Protein AF-A0A7K2ZJA6-F1 (afdb_monomer_lite)

Foldseek 3Di:
DDDDDDDDDDPDDDFDQPPVGPVPGDPVRVVCVVPDPDDDD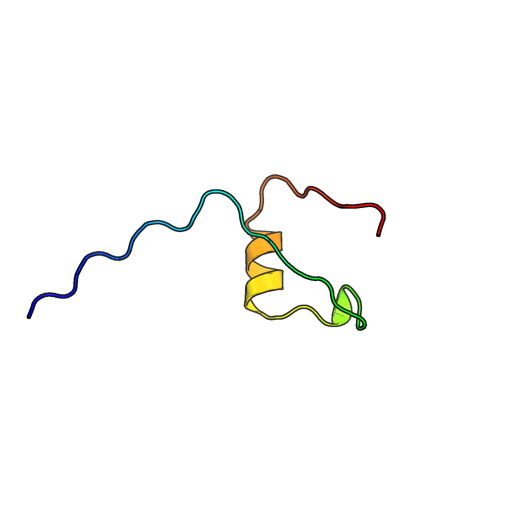DPD

pLDDT: mean 89.59, std 7.21, range [67.88, 96.31]

Secondary structure (DSSP, 8-state):
-PPPPPPPPPS-------TTTGGG--HHHHHHHHH-S-------

Sequence (44 aa):
MSPSPALPPPPVSVVGIGADGWSGLSGGAREALREAEVVIGGAR

Radius of gyration: 14.04 Å; chains: 1; bounding box: 25×23×41 Å

Structure (mmCIF, N/CA/C/O backbone):
data_AF-A0A7K2ZJA6-F1
#
_entry.id   AF-A0A7K2ZJA6-F1
#
loop_
_atom_site.group_PDB
_atom_site.id
_atom_site.type_symbol
_atom_site.label_atom_id
_atom_site.label_alt_id
_atom_site.label_comp_id
_atom_site.label_asym_id
_atom_site.label_entity_id
_atom_site.label_seq_id
_atom_site.pdbx_PDB_ins_code
_atom_site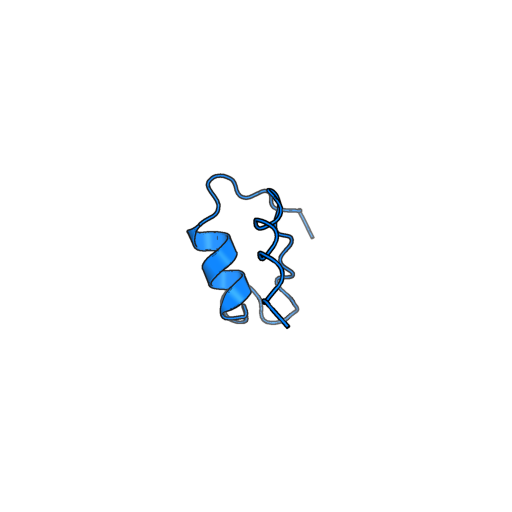.Cartn_x
_atom_site.Cartn_y
_atom_site.Cartn_z
_atom_site.occupancy
_atom_site.B_iso_or_equiv
_atom_site.auth_seq_id
_atom_site.auth_comp_id
_atom_site.auth_asym_id
_atom_site.auth_atom_id
_atom_site.pdbx_PDB_model_num
ATOM 1 N N . MET A 1 1 ? 20.411 13.177 30.319 1.00 73.62 1 MET A N 1
ATOM 2 C CA . MET A 1 1 ? 19.305 13.444 29.375 1.00 73.62 1 MET A CA 1
ATOM 3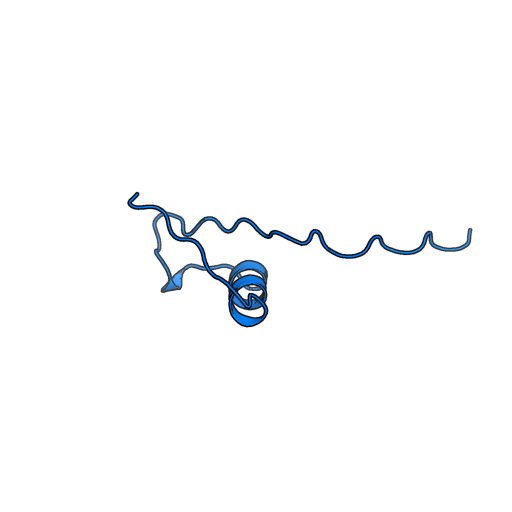 C C . MET A 1 1 ? 18.449 12.194 29.326 1.00 73.62 1 MET A C 1
ATOM 5 O O . MET A 1 1 ? 18.985 11.149 28.986 1.00 73.62 1 MET A O 1
ATOM 9 N N . SER A 1 2 ? 17.185 12.262 29.738 1.00 78.81 2 SER A N 1
ATOM 10 C CA . SER A 1 2 ? 16.265 11.131 29.564 1.00 78.81 2 SER A CA 1
ATOM 11 C C . SER A 1 2 ? 15.850 11.046 28.091 1.00 78.81 2 SER A C 1
ATOM 13 O O . SER A 1 2 ? 15.645 12.103 27.487 1.00 78.81 2 SER A O 1
ATOM 15 N N . PRO A 1 3 ? 15.751 9.848 27.487 1.00 81.56 3 PRO A N 1
ATOM 16 C CA . PRO A 1 3 ? 15.272 9.727 26.117 1.00 81.56 3 PRO A CA 1
ATOM 17 C C . PRO A 1 3 ? 13.815 10.193 26.037 1.00 81.56 3 PRO A C 1
ATOM 19 O O . PRO A 1 3 ? 13.002 9.875 26.906 1.00 81.56 3 PRO A O 1
ATOM 22 N N . SER A 1 4 ? 13.498 10.966 24.998 1.00 86.56 4 SER A N 1
ATOM 23 C CA . SER A 1 4 ? 12.114 11.336 24.702 1.00 86.56 4 SER A CA 1
ATOM 24 C C . SER A 1 4 ? 11.347 10.077 24.289 1.00 86.56 4 SER A C 1
ATOM 26 O O . SER A 1 4 ? 11.903 9.273 23.533 1.00 86.56 4 SER A O 1
ATOM 28 N N . PRO A 1 5 ? 10.101 9.876 24.754 1.00 82.50 5 PRO A N 1
ATOM 29 C CA . PRO A 1 5 ? 9.304 8.740 24.316 1.00 82.50 5 PRO A CA 1
ATOM 30 C C . PRO A 1 5 ? 9.140 8.782 22.794 1.00 82.50 5 PRO A C 1
ATOM 32 O O . PRO A 1 5 ? 8.893 9.844 22.215 1.00 82.50 5 PRO A O 1
ATOM 35 N N . ALA A 1 6 ? 9.313 7.626 22.152 1.00 81.69 6 ALA A N 1
ATOM 36 C CA . ALA A 1 6 ? 9.078 7.493 20.724 1.00 81.69 6 ALA A CA 1
ATOM 37 C C . ALA A 1 6 ? 7.588 7.707 20.432 1.00 81.69 6 ALA A C 1
ATOM 39 O O . ALA A 1 6 ? 6.726 7.180 21.140 1.00 81.69 6 ALA A O 1
ATOM 40 N N . LEU A 1 7 ? 7.292 8.493 19.397 1.00 81.19 7 LEU A N 1
ATOM 41 C CA . LEU A 1 7 ? 5.928 8.637 18.905 1.00 81.19 7 LEU A CA 1
ATOM 42 C C . LEU A 1 7 ? 5.426 7.284 18.378 1.00 81.19 7 LEU A C 1
ATOM 44 O O . LEU A 1 7 ? 6.211 6.540 17.782 1.00 81.19 7 LEU A O 1
ATOM 48 N N . PRO A 1 8 ? 4.135 6.967 18.571 1.00 79.06 8 PRO A N 1
ATOM 49 C CA . PRO A 1 8 ? 3.547 5.793 17.949 1.00 79.06 8 PRO A CA 1
ATOM 50 C C . PRO A 1 8 ? 3.653 5.897 16.417 1.00 79.06 8 PRO A C 1
ATOM 52 O O . PRO A 1 8 ? 3.655 7.008 15.873 1.00 79.06 8 PRO A O 1
ATOM 55 N N . PRO A 1 9 ? 3.753 4.757 15.713 1.00 74.12 9 PRO A N 1
ATOM 56 C CA . PRO A 1 9 ? 3.813 4.752 14.259 1.00 74.12 9 PRO A CA 1
ATOM 57 C C . PRO A 1 9 ? 2.547 5.381 13.655 1.00 74.12 9 PRO A C 1
ATOM 59 O O . PRO A 1 9 ? 1.466 5.295 14.248 1.00 74.12 9 PRO A O 1
ATOM 62 N N . PRO A 1 10 ? 2.660 6.032 12.483 1.00 80.31 10 PRO A N 1
ATOM 63 C CA . PRO A 1 10 ? 1.504 6.600 11.810 1.00 80.31 10 PRO A CA 1
ATOM 64 C C . PRO A 1 10 ? 0.513 5.486 11.440 1.00 80.31 10 PRO A C 1
ATOM 66 O O . PRO A 1 10 ? 0.936 4.385 11.086 1.00 80.31 10 PRO A O 1
ATOM 69 N N . PRO A 1 11 ? -0.801 5.768 11.445 1.00 88.69 11 PRO A N 1
ATOM 70 C CA . PRO A 1 11 ? -1.820 4.766 11.128 1.00 88.69 11 PRO A CA 1
ATOM 71 C C . PRO A 1 11 ? -1.772 4.300 9.664 1.00 88.69 11 PRO A C 1
ATOM 73 O O . PRO A 1 11 ? -2.429 3.330 9.304 1.00 88.69 11 PRO A O 1
ATOM 76 N N . VAL A 1 12 ? -1.023 4.999 8.805 1.00 93.25 12 VAL A N 1
ATOM 77 C CA . VAL A 1 12 ? -0.891 4.697 7.380 1.00 93.25 12 VAL A CA 1
ATOM 78 C C . VAL A 1 12 ? 0.585 4.629 7.015 1.00 93.25 12 VAL A C 1
ATOM 80 O O . VAL A 1 12 ? 1.332 5.584 7.231 1.00 93.25 12 VAL A O 1
ATOM 83 N N . SER A 1 13 ? 0.977 3.510 6.410 1.00 92.69 13 SER A N 1
ATOM 84 C CA . SER A 1 13 ? 2.292 3.322 5.797 1.00 92.69 13 SER A CA 1
ATOM 85 C C . SER A 1 13 ? 2.167 3.350 4.277 1.00 92.69 13 SER A C 1
ATOM 87 O O . SER A 1 13 ? 1.279 2.713 3.714 1.00 92.69 13 SER A O 1
ATOM 89 N N . VAL A 1 14 ? 3.065 4.070 3.601 1.00 93.19 14 VAL A N 1
ATOM 90 C CA . VAL A 1 14 ? 3.137 4.098 2.133 1.00 93.19 14 VAL A CA 1
ATOM 91 C C . VAL A 1 14 ? 4.394 3.364 1.690 1.00 93.19 14 VAL A C 1
ATOM 93 O O . VAL A 1 14 ? 5.504 3.755 2.044 1.00 93.19 14 VAL A O 1
ATOM 96 N N . VAL A 1 15 ? 4.214 2.307 0.899 1.00 92.94 15 VAL A N 1
ATOM 97 C CA . VAL A 1 15 ? 5.307 1.502 0.345 1.00 92.94 15 VAL A CA 1
ATOM 98 C C . VAL A 1 15 ? 5.393 1.699 -1.166 1.00 92.94 15 VAL A C 1
ATOM 100 O O . VAL A 1 15 ? 4.387 1.650 -1.871 1.00 92.94 15 VAL A O 1
ATOM 103 N N . GLY A 1 16 ? 6.602 1.929 -1.675 1.00 92.50 16 GLY A N 1
ATOM 104 C CA . GLY A 1 16 ? 6.879 1.889 -3.110 1.00 92.50 16 GLY A CA 1
ATOM 105 C C . GLY A 1 16 ? 7.303 0.482 -3.525 1.00 92.50 16 GLY A C 1
ATOM 106 O O . GLY A 1 16 ? 8.198 -0.083 -2.903 1.00 92.50 16 GLY A O 1
ATOM 107 N N . ILE A 1 17 ? 6.687 -0.074 -4.573 1.00 91.56 17 ILE A N 1
ATOM 108 C CA . ILE A 1 17 ? 7.056 -1.400 -5.108 1.00 91.56 17 ILE A CA 1
ATOM 109 C C . ILE A 1 17 ? 8.367 -1.332 -5.911 1.00 91.56 17 ILE A C 1
ATOM 111 O O . ILE A 1 17 ? 9.170 -2.258 -5.862 1.00 91.56 17 ILE A O 1
ATOM 115 N N . GLY A 1 18 ? 8.619 -0.218 -6.603 1.00 89.50 18 GLY A N 1
ATOM 116 C CA . GLY A 1 18 ? 9.803 -0.061 -7.450 1.00 89.50 18 GLY A CA 1
ATOM 117 C C . GLY A 1 18 ? 9.758 -0.920 -8.723 1.00 89.50 18 GLY A C 1
ATOM 118 O O . GLY A 1 18 ? 8.764 -1.585 -9.009 1.00 89.50 18 GLY A O 1
ATOM 119 N N . ALA A 1 19 ? 10.836 -0.878 -9.510 1.00 92.56 19 ALA A N 1
ATOM 120 C CA . ALA A 1 19 ? 10.925 -1.574 -10.800 1.00 92.56 19 ALA A CA 1
ATOM 121 C C . ALA A 1 19 ? 11.093 -3.100 -10.666 1.00 92.56 19 ALA A C 1
ATOM 123 O O . ALA A 1 19 ? 10.677 -3.842 -11.552 1.00 92.56 19 ALA A O 1
ATOM 124 N N . ASP A 1 20 ? 11.649 -3.566 -9.545 1.00 93.44 20 ASP A N 1
ATOM 125 C CA . ASP A 1 20 ? 11.916 -4.987 -9.269 1.00 93.44 20 ASP A CA 1
ATOM 126 C C . ASP A 1 20 ? 10.671 -5.761 -8.792 1.00 93.44 20 ASP A C 1
ATOM 128 O O . ASP A 1 20 ? 10.734 -6.955 -8.474 1.00 93.44 20 ASP A O 1
ATOM 132 N N . GLY A 1 21 ? 9.526 -5.078 -8.716 1.00 91.44 21 GLY A N 1
ATOM 133 C CA . GLY A 1 21 ? 8.252 -5.665 -8.332 1.00 91.44 21 GLY A CA 1
ATOM 134 C C . GLY A 1 21 ? 8.196 -6.136 -6.874 1.00 91.44 21 GLY A C 1
ATOM 135 O O . GLY A 1 21 ? 9.036 -5.820 -6.033 1.00 91.44 21 GLY A O 1
ATOM 136 N N . TRP A 1 22 ? 7.182 -6.949 -6.572 1.00 91.69 22 TRP A N 1
ATOM 137 C CA . TRP A 1 22 ? 6.917 -7.485 -5.229 1.00 91.69 22 TRP A CA 1
ATOM 138 C C . TRP A 1 22 ? 8.077 -8.300 -4.640 1.00 91.69 22 TRP A C 1
ATOM 140 O O . TRP A 1 22 ? 8.292 -8.303 -3.425 1.00 91.69 22 TRP A O 1
ATOM 150 N N . SER A 1 23 ? 8.855 -8.977 -5.486 1.00 94.56 23 SER A N 1
ATOM 151 C CA . SER A 1 23 ? 10.058 -9.700 -5.065 1.00 94.56 23 SER A CA 1
ATOM 152 C C . SER A 1 23 ? 11.132 -8.772 -4.498 1.00 94.56 23 SER A C 1
ATOM 154 O O . SER A 1 23 ? 11.849 -9.179 -3.583 1.00 94.56 23 SER A O 1
ATOM 156 N N . GLY A 1 24 ? 11.211 -7.530 -4.986 1.00 95.06 24 GLY A N 1
ATOM 157 C CA . GLY A 1 24 ? 12.238 -6.546 -4.640 1.00 95.06 24 GLY A CA 1
ATOM 158 C C . GLY A 1 24 ? 11.957 -5.697 -3.400 1.00 95.06 24 GLY A C 1
ATOM 159 O O . GLY A 1 24 ? 12.747 -4.812 -3.085 1.00 95.06 24 GLY A O 1
ATOM 160 N N . LEU A 1 25 ? 10.862 -5.941 -2.672 1.00 95.25 25 LEU A N 1
ATOM 161 C CA . LEU A 1 25 ? 10.511 -5.130 -1.501 1.00 95.25 25 LEU A CA 1
ATOM 162 C C . LEU A 1 25 ? 11.631 -5.089 -0.445 1.00 95.25 25 LEU A C 1
ATOM 164 O O . LEU A 1 25 ? 12.383 -6.046 -0.260 1.00 95.25 25 LEU A O 1
ATOM 168 N N . SER A 1 26 ? 11.734 -3.988 0.300 1.00 95.31 26 SER A N 1
ATOM 169 C CA . SER A 1 26 ? 12.641 -3.901 1.452 1.00 95.31 26 SER A CA 1
ATOM 170 C C . SER A 1 26 ? 12.105 -4.700 2.649 1.00 95.31 26 SER A C 1
ATOM 172 O O . SER A 1 26 ? 10.940 -5.098 2.672 1.00 95.31 26 SER A O 1
ATOM 174 N N . GLY A 1 27 ? 12.943 -4.939 3.666 1.00 95.88 27 GLY A N 1
ATOM 175 C CA . GLY A 1 27 ? 12.508 -5.582 4.916 1.00 95.88 27 GLY A CA 1
ATOM 176 C C . GLY A 1 27 ? 11.340 -4.840 5.572 1.00 95.88 27 GLY A C 1
ATOM 177 O O . GLY A 1 27 ? 10.273 -5.420 5.746 1.00 95.88 27 GLY A O 1
ATOM 178 N N . GLY A 1 28 ? 11.498 -3.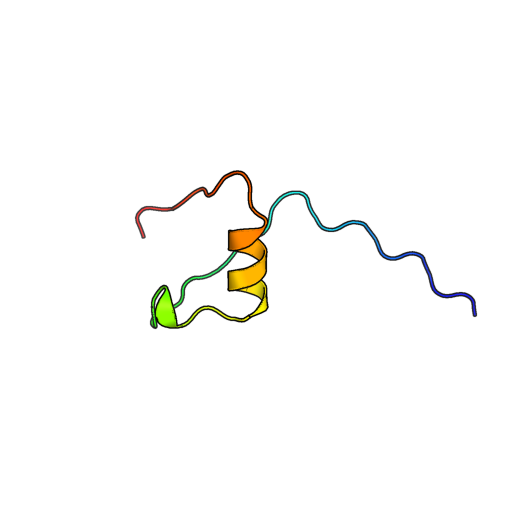531 5.796 1.00 94.19 28 GLY A N 1
ATOM 179 C CA . GLY A 1 28 ? 10.449 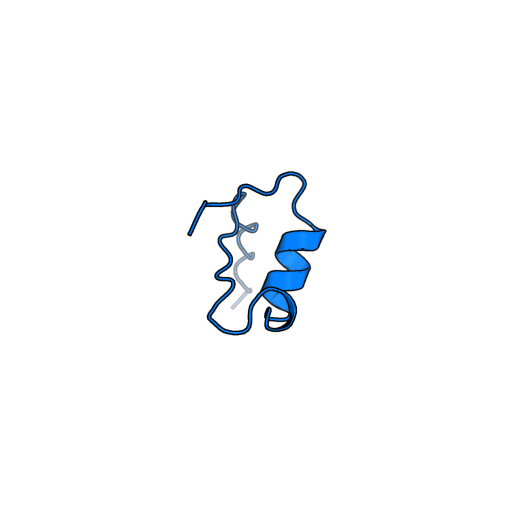-2.698 6.392 1.00 94.19 28 GLY A CA 1
ATOM 180 C C . GLY A 1 28 ? 9.172 -2.614 5.550 1.00 94.19 28 GLY A C 1
ATOM 181 O O . GLY A 1 28 ? 8.078 -2.595 6.101 1.00 94.19 28 GLY A O 1
ATOM 182 N N . ALA A 1 29 ? 9.273 -2.639 4.214 1.00 94.62 29 ALA A N 1
ATOM 183 C CA . ALA A 1 29 ? 8.086 -2.687 3.358 1.00 94.62 29 ALA A CA 1
ATOM 184 C C . ALA A 1 29 ? 7.336 -4.024 3.489 1.00 94.62 29 ALA A C 1
ATOM 186 O O . ALA A 1 29 ? 6.108 -4.040 3.529 1.00 94.62 29 ALA A O 1
ATOM 187 N N . ARG A 1 30 ? 8.062 -5.148 3.590 1.00 95.88 30 ARG A N 1
ATOM 188 C CA . ARG A 1 30 ? 7.448 -6.463 3.832 1.00 95.88 30 ARG A CA 1
ATOM 189 C C . ARG A 1 30 ? 6.796 -6.546 5.209 1.00 95.88 30 ARG A C 1
ATOM 191 O O . ARG A 1 30 ? 5.741 -7.155 5.323 1.00 95.88 30 ARG A O 1
ATOM 198 N N . GLU A 1 31 ? 7.411 -5.965 6.232 1.00 95.56 31 GLU A N 1
ATOM 199 C CA . GLU A 1 31 ? 6.843 -5.902 7.583 1.00 95.56 31 GLU A CA 1
ATOM 200 C C . GLU A 1 31 ? 5.570 -5.056 7.601 1.00 95.56 31 GLU A C 1
ATOM 202 O O . GLU A 1 31 ? 4.525 -5.555 8.001 1.00 95.56 31 GLU A O 1
ATOM 207 N N . ALA A 1 32 ? 5.608 -3.843 7.044 1.00 94.12 32 ALA A N 1
ATOM 208 C CA . ALA A 1 32 ? 4.434 -2.976 6.963 1.00 94.12 32 ALA A CA 1
ATOM 209 C C . ALA A 1 32 ? 3.243 -3.652 6.262 1.00 94.12 32 ALA A C 1
ATOM 211 O O . ALA A 1 32 ? 2.109 -3.497 6.697 1.00 94.12 32 ALA A O 1
ATOM 212 N N . LEU A 1 33 ? 3.491 -4.432 5.204 1.00 94.12 33 LEU A N 1
ATOM 213 C CA . LEU A 1 33 ? 2.439 -5.176 4.504 1.00 94.12 33 LEU A CA 1
ATOM 214 C C . LEU A 1 33 ? 1.878 -6.359 5.303 1.00 94.12 33 LEU A C 1
ATOM 216 O O . LEU A 1 33 ? 0.724 -6.716 5.097 1.00 94.12 33 LEU A O 1
ATOM 220 N N . ARG A 1 34 ? 2.676 -6.990 6.171 1.00 95.44 34 ARG A N 1
ATOM 221 C CA . ARG A 1 34 ? 2.224 -8.109 7.018 1.00 95.44 34 ARG A CA 1
ATOM 222 C C . ARG A 1 34 ? 1.388 -7.634 8.198 1.00 95.44 34 ARG A C 1
ATOM 224 O O . ARG A 1 34 ? 0.444 -8.318 8.568 1.00 95.44 34 ARG A O 1
ATOM 231 N N . GLU A 1 35 ? 1.740 -6.480 8.752 1.00 95.00 35 GLU A N 1
ATOM 232 C CA . GLU A 1 35 ? 1.010 -5.856 9.859 1.00 95.00 35 GLU A CA 1
ATOM 233 C C . GLU A 1 35 ? -0.237 -5.094 9.381 1.00 95.00 35 GLU A C 1
ATOM 235 O O . GLU A 1 35 ? -1.120 -4.785 10.178 1.00 95.00 35 GLU A O 1
ATOM 240 N N . ALA A 1 36 ? -0.326 -4.765 8.087 1.00 94.88 36 ALA A N 1
ATOM 241 C CA . ALA A 1 36 ? -1.457 -4.030 7.541 1.00 94.88 36 ALA A CA 1
ATOM 242 C C . ALA A 1 36 ? -2.734 -4.882 7.520 1.00 94.88 36 ALA A C 1
ATOM 244 O O . ALA A 1 36 ? -2.829 -5.885 6.817 1.00 94.88 36 ALA A O 1
ATOM 245 N N . GLU A 1 37 ? -3.765 -4.402 8.211 1.00 96.31 37 GLU A N 1
ATOM 246 C CA . GLU A 1 37 ? -5.112 -4.980 8.152 1.00 96.31 37 GLU A CA 1
ATOM 247 C C . GLU A 1 37 ? -5.788 -4.733 6.793 1.00 96.31 37 GLU A C 1
ATOM 249 O O . GLU A 1 37 ? -6.604 -5.530 6.332 1.00 96.31 37 GLU A O 1
ATOM 254 N N . VAL A 1 38 ? -5.449 -3.616 6.140 1.00 96.12 38 VAL A N 1
ATOM 255 C CA . VAL A 1 38 ? -6.015 -3.199 4.853 1.00 96.12 38 VAL A CA 1
ATOM 256 C C . VAL A 1 38 ? -4.896 -2.752 3.923 1.00 96.12 38 VAL A C 1
ATOM 258 O O . VAL A 1 38 ? -4.078 -1.903 4.275 1.00 96.12 38 VAL A O 1
ATOM 261 N N . VAL A 1 39 ? -4.904 -3.278 2.697 1.00 95.12 39 VAL A N 1
ATOM 262 C CA . VAL A 1 39 ? -3.980 -2.876 1.632 1.00 95.12 39 VAL A CA 1
ATOM 263 C C . VAL A 1 39 ? -4.756 -2.171 0.525 1.00 95.12 39 VAL A C 1
ATOM 265 O O . VAL A 1 39 ? -5.694 -2.728 -0.042 1.00 95.12 39 VAL A O 1
ATOM 268 N N . ILE A 1 40 ? -4.340 -0.947 0.198 1.00 94.75 40 ILE A N 1
ATOM 269 C CA . ILE A 1 40 ? -4.906 -0.151 -0.897 1.00 94.75 40 ILE A CA 1
ATOM 270 C C . ILE A 1 40 ? -3.879 -0.101 -2.030 1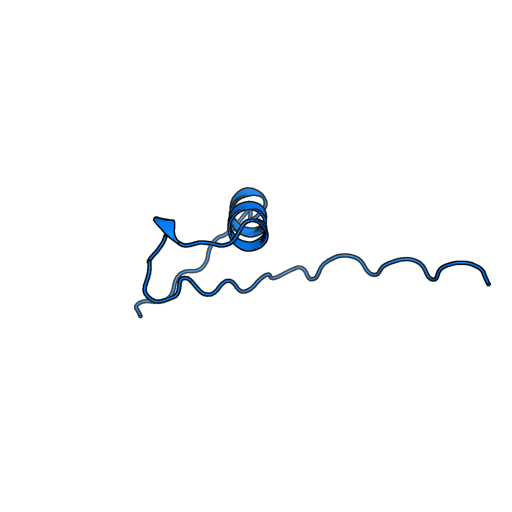.00 94.75 40 ILE A C 1
ATOM 272 O O . ILE A 1 40 ? -2.821 0.512 -1.893 1.00 94.75 40 ILE A O 1
ATOM 276 N N . GLY A 1 41 ? -4.186 -0.762 -3.146 1.00 92.06 41 GLY A N 1
ATOM 277 C CA . GLY A 1 41 ? -3.366 -0.736 -4.359 1.00 92.06 41 GLY A CA 1
ATOM 278 C C . GLY A 1 41 ? -3.746 0.402 -5.312 1.00 92.06 41 GLY A C 1
ATOM 279 O O . GLY A 1 41 ? -4.872 0.896 -5.291 1.00 92.06 41 GLY A O 1
ATOM 280 N N . GLY A 1 42 ? -2.813 0.796 -6.182 1.00 86.88 42 GLY A N 1
ATOM 281 C CA . GLY A 1 42 ? -3.066 1.678 -7.326 1.00 86.88 42 GLY A CA 1
ATOM 282 C C . GLY A 1 42 ? -2.828 0.941 -8.645 1.00 86.88 42 GLY A C 1
ATOM 283 O O . GLY A 1 42 ? -2.008 0.034 -8.695 1.00 86.88 42 GLY A O 1
ATOM 284 N N . ALA A 1 43 ? -3.520 1.334 -9.716 1.00 80.06 43 ALA A N 1
ATOM 285 C CA . ALA A 1 43 ? -3.433 0.692 -11.037 1.00 80.06 43 ALA A CA 1
ATOM 286 C C . ALA A 1 43 ? -2.182 1.078 -11.860 1.00 80.06 43 ALA A C 1
ATOM 288 O O . ALA A 1 43 ? -2.212 0.992 -13.086 1.00 80.06 43 ALA A O 1
ATOM 289 N N . ARG A 1 44 ? -1.127 1.575 -11.208 1.00 67.88 44 ARG A N 1
ATOM 290 C CA . ARG A 1 44 ? 0.121 1.947 -11.884 1.00 67.88 44 ARG A CA 1
ATOM 291 C C . ARG A 1 44 ? 1.053 0.756 -11.999 1.00 67.88 44 ARG A C 1
ATOM 293 O O . ARG A 1 44 ? 1.114 -0.011 -11.014 1.00 67.88 44 ARG A O 1
#